Protein AF-A0A233SWI3-F1 (afdb_monomer)

Structure (mmCIF, N/CA/C/O backbone):
data_AF-A0A233SWI3-F1
#
_entry.id   AF-A0A233SWI3-F1
#
loop_
_atom_site.group_PDB
_atom_site.id
_atom_site.type_symbol
_atom_site.label_atom_id
_atom_site.label_alt_id
_atom_site.label_comp_id
_atom_site.label_asym_id
_atom_site.label_entity_id
_atom_site.label_seq_id
_atom_site.pdbx_PDB_ins_code
_atom_site.Cartn_x
_atom_site.Cartn_y
_atom_site.Cartn_z
_atom_site.occupancy
_atom_site.B_iso_or_equiv
_atom_site.auth_seq_id
_atom_site.auth_comp_id
_atom_site.auth_asym_id
_atom_site.auth_atom_id
_atom_site.pdbx_PDB_model_num
ATOM 1 N N . MET A 1 1 ? -0.583 -5.898 -2.890 1.00 93.31 1 MET A N 1
ATOM 2 C CA . MET A 1 1 ? 0.530 -5.384 -2.056 1.00 93.31 1 MET A CA 1
ATOM 3 C C . MET A 1 1 ? 0.790 -3.927 -2.396 1.00 93.31 1 MET A C 1
ATOM 5 O O . MET A 1 1 ? 0.533 -3.537 -3.528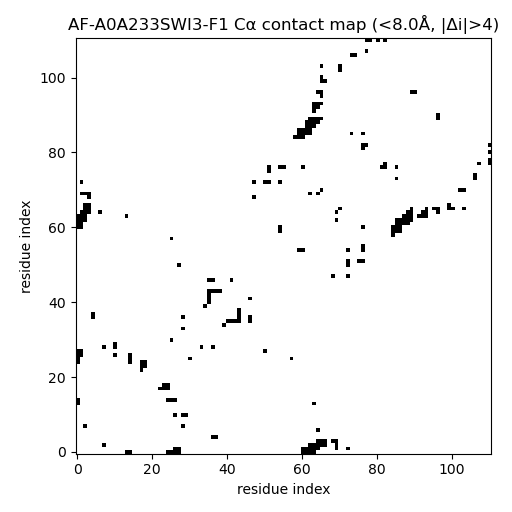 1.00 93.31 1 MET A O 1
ATOM 9 N N . ALA A 1 2 ? 1.292 -3.156 -1.438 1.00 95.06 2 ALA A N 1
ATOM 10 C CA . ALA A 1 2 ? 1.533 -1.724 -1.542 1.00 95.06 2 ALA A CA 1
ATOM 11 C C . ALA A 1 2 ? 2.926 -1.375 -1.000 1.00 95.06 2 ALA A C 1
ATOM 13 O O . ALA A 1 2 ? 3.291 -1.776 0.111 1.00 95.06 2 ALA A O 1
ATOM 14 N N . CYS A 1 3 ? 3.701 -0.622 -1.779 1.00 94.81 3 CYS A N 1
ATOM 15 C CA . CYS A 1 3 ? 4.960 -0.030 -1.341 1.00 94.81 3 CYS A CA 1
ATOM 16 C C . CYS A 1 3 ? 5.217 1.312 -2.058 1.00 94.81 3 CYS A C 1
ATOM 18 O O . CYS A 1 3 ? 4.712 1.529 -3.160 1.00 94.81 3 CYS A O 1
ATOM 20 N N . PRO A 1 4 ? 5.985 2.233 -1.451 1.00 93.25 4 PRO A N 1
ATOM 21 C CA . PRO A 1 4 ? 6.405 3.479 -2.091 1.00 93.25 4 PRO A CA 1
ATOM 22 C C . PRO A 1 4 ? 7.255 3.247 -3.351 1.00 93.25 4 PRO A C 1
ATOM 24 O O . PRO A 1 4 ? 8.014 2.281 -3.410 1.00 93.25 4 PRO A O 1
ATOM 27 N N . SER A 1 5 ? 7.245 4.194 -4.300 1.00 91.00 5 SER A N 1
ATOM 28 C CA . SER A 1 5 ? 8.095 4.145 -5.508 1.00 91.00 5 SER A CA 1
ATOM 29 C C . SER A 1 5 ? 9.586 3.970 -5.209 1.00 91.00 5 SER A C 1
ATOM 31 O O . SER A 1 5 ? 10.275 3.281 -5.958 1.00 91.00 5 SER A O 1
ATOM 33 N N . ARG A 1 6 ? 10.091 4.526 -4.094 1.00 92.31 6 ARG A N 1
ATOM 34 C CA . ARG A 1 6 ? 11.492 4.342 -3.663 1.00 92.31 6 ARG A CA 1
ATOM 35 C C . ARG A 1 6 ? 11.852 2.885 -3.339 1.00 92.31 6 ARG A C 1
ATOM 37 O O . ARG A 1 6 ? 13.025 2.542 -3.316 1.00 92.31 6 ARG A O 1
ATOM 44 N N . MET A 1 7 ? 10.851 2.031 -3.120 1.00 93.88 7 MET A N 1
ATOM 45 C CA . MET A 1 7 ? 11.000 0.597 -2.856 1.00 93.88 7 MET A CA 1
ATOM 46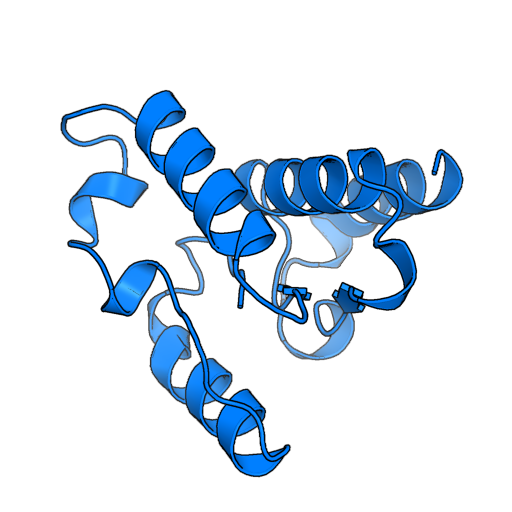 C C . MET A 1 7 ? 10.606 -0.261 -4.072 1.00 93.88 7 MET A C 1
ATOM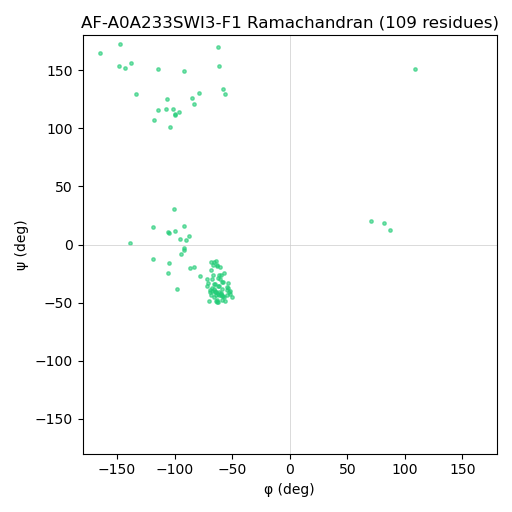 48 O O . MET A 1 7 ? 10.479 -1.479 -3.947 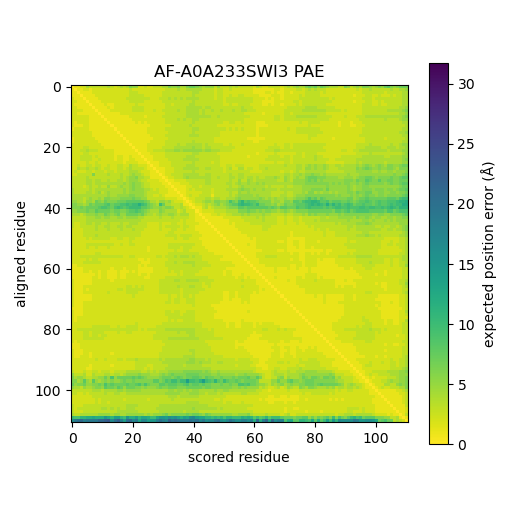1.00 93.88 7 MET A O 1
ATOM 52 N N . ALA A 1 8 ? 10.404 0.337 -5.255 1.00 91.62 8 ALA A N 1
ATOM 53 C CA . ALA A 1 8 ? 9.992 -0.394 -6.456 1.00 91.62 8 ALA A CA 1
ATOM 54 C C . ALA A 1 8 ? 11.027 -1.445 -6.900 1.00 91.62 8 ALA A C 1
ATOM 56 O O . ALA A 1 8 ? 10.657 -2.488 -7.434 1.00 91.62 8 ALA A O 1
ATOM 57 N N . ASN A 1 9 ? 12.315 -1.229 -6.616 1.00 93.31 9 ASN A N 1
ATOM 58 C CA . ASN A 1 9 ? 13.376 -2.212 -6.859 1.00 93.31 9 ASN A CA 1
ATOM 59 C C . ASN A 1 9 ? 13.263 -3.476 -5.979 1.00 93.31 9 ASN A C 1
ATOM 61 O O . ASN A 1 9 ? 13.855 -4.497 -6.313 1.00 93.31 9 ASN A O 1
ATOM 65 N N . GLN A 1 10 ? 12.495 -3.431 -4.886 1.00 94.56 10 GLN A N 1
ATOM 66 C CA . GLN A 1 10 ? 12.211 -4.574 -4.011 1.00 94.56 10 GLN A CA 1
ATOM 67 C C . GLN A 1 10 ? 10.885 -5.276 -4.355 1.00 94.56 10 GLN A C 1
ATOM 69 O O . GLN A 1 10 ? 10.482 -6.205 -3.655 1.00 94.56 10 GLN A O 1
ATOM 74 N N . ALA A 1 11 ? 10.204 -4.865 -5.432 1.00 92.56 11 ALA A N 1
ATOM 75 C CA . ALA A 1 11 ? 8.910 -5.407 -5.845 1.00 92.56 11 ALA A CA 1
ATOM 76 C C . ALA A 1 11 ? 8.883 -6.944 -5.905 1.00 92.56 11 ALA A C 1
ATOM 78 O O . ALA A 1 11 ? 7.952 -7.547 -5.373 1.00 92.56 11 ALA A O 1
ATOM 79 N N . ASP A 1 12 ? 9.907 -7.572 -6.491 1.00 94.12 12 ASP A N 1
ATOM 80 C CA . ASP A 1 12 ? 9.951 -9.033 -6.654 1.00 94.12 12 ASP A CA 1
ATOM 81 C C . ASP A 1 12 ? 10.121 -9.750 -5.315 1.00 94.12 12 ASP A C 1
ATOM 83 O O . ASP A 1 12 ? 9.442 -10.738 -5.046 1.00 94.12 12 ASP A O 1
ATOM 87 N N . LYS A 1 13 ? 10.968 -9.207 -4.430 1.00 95.69 13 LYS A N 1
ATOM 88 C CA . LYS A 1 13 ? 11.135 -9.712 -3.061 1.00 95.69 13 LYS A CA 1
ATOM 89 C C . LYS A 1 13 ? 9.792 -9.726 -2.332 1.00 95.69 13 LYS A C 1
ATOM 91 O O . LYS A 1 13 ? 9.423 -10.737 -1.748 1.00 95.69 13 LYS A O 1
ATOM 96 N N . PHE A 1 14 ? 9.044 -8.626 -2.387 1.00 96.25 14 PHE A N 1
ATOM 97 C CA . PHE A 1 14 ? 7.748 -8.530 -1.715 1.00 96.25 14 PHE A CA 1
ATOM 98 C C . PHE A 1 14 ? 6.686 -9.441 -2.333 1.00 96.25 14 PHE A C 1
ATOM 100 O O . PHE A 1 14 ? 5.901 -10.032 -1.597 1.00 96.25 14 PHE A O 1
ATOM 107 N N . GLN A 1 15 ? 6.670 -9.607 -3.659 1.00 95.62 15 GLN A N 1
ATOM 108 C CA . GLN A 1 15 ? 5.767 -10.565 -4.298 1.00 95.62 15 GLN A CA 1
ATOM 109 C C . GLN A 1 15 ? 6.077 -12.001 -3.885 1.00 95.62 15 GLN A C 1
ATOM 111 O O . GLN A 1 15 ? 5.149 -12.735 -3.555 1.00 95.62 15 GLN A O 1
ATOM 116 N N . ASN A 1 16 ? 7.354 -12.384 -3.846 1.00 96.19 16 ASN A N 1
ATOM 117 C CA . ASN A 1 16 ? 7.757 -13.720 -3.419 1.00 96.19 16 ASN A CA 1
ATOM 118 C C . ASN A 1 16 ? 7.337 -13.995 -1.973 1.00 96.19 16 ASN A C 1
ATOM 120 O O . ASN A 1 16 ? 6.789 -15.057 -1.713 1.00 96.19 16 ASN A O 1
ATOM 124 N N . LEU A 1 17 ? 7.464 -13.019 -1.067 1.00 96.62 17 LEU A N 1
ATOM 125 C CA . LEU A 1 17 ? 6.968 -13.158 0.308 1.00 96.62 17 LEU A CA 1
ATOM 126 C C . LEU A 1 17 ? 5.454 -13.410 0.361 1.00 96.62 17 LEU A C 1
ATOM 128 O O . LEU A 1 17 ? 4.996 -14.247 1.129 1.00 96.62 17 LEU A O 1
ATOM 132 N N . VAL A 1 18 ? 4.661 -12.718 -0.462 1.00 96.81 18 VAL A N 1
ATOM 133 C CA . VAL A 1 18 ? 3.207 -12.956 -0.541 1.00 96.81 18 VAL A CA 1
ATOM 134 C C . VAL A 1 18 ? 2.913 -14.373 -1.063 1.00 96.81 18 VAL A C 1
ATOM 136 O O . VAL A 1 18 ? 2.040 -15.052 -0.524 1.00 96.81 18 VAL A O 1
ATOM 139 N N . VAL A 1 19 ? 3.668 -14.842 -2.064 1.00 97.56 19 VAL A N 1
ATOM 140 C CA . VAL A 1 19 ? 3.544 -16.202 -2.627 1.00 97.56 19 VAL A CA 1
ATOM 141 C C . VAL A 1 19 ? 3.932 -17.276 -1.613 1.00 97.56 19 VAL A C 1
ATOM 143 O O . VAL A 1 19 ? 3.204 -18.252 -1.455 1.00 97.56 19 VAL A O 1
ATOM 146 N N . GLU A 1 20 ? 5.040 -17.095 -0.898 1.00 97.50 20 GLU A N 1
ATOM 147 C CA . GLU A 1 20 ? 5.518 -18.007 0.151 1.00 97.50 20 GLU A CA 1
ATOM 148 C C . GLU A 1 20 ? 4.505 -18.161 1.293 1.00 97.50 20 GLU A C 1
ATOM 150 O O . GLU A 1 20 ? 4.451 -19.200 1.946 1.00 97.50 20 GLU A O 1
ATOM 155 N N . GLN A 1 21 ? 3.658 -17.151 1.497 1.00 96.62 21 GLN A N 1
ATOM 156 C CA . GLN A 1 21 ? 2.565 -17.163 2.470 1.00 96.62 21 GLN A CA 1
ATOM 157 C C . GLN A 1 21 ? 1.262 -17.754 1.898 1.00 96.62 21 GLN A C 1
ATOM 159 O O . GLN A 1 21 ? 0.225 -17.719 2.554 1.00 96.62 21 GLN A O 1
ATOM 164 N N . GLY A 1 22 ? 1.299 -18.313 0.683 1.00 97.44 22 GLY A N 1
ATOM 165 C CA . GLY A 1 22 ? 0.169 -18.995 0.051 1.00 97.44 22 GLY A CA 1
ATOM 166 C C . GLY A 1 22 ? -0.837 -18.066 -0.632 1.00 97.44 22 GLY A C 1
ATOM 167 O O . GLY A 1 22 ? -1.968 -18.480 -0.884 1.00 97.44 22 GLY A O 1
ATOM 168 N N . HIS A 1 23 ? -0.455 -16.822 -0.938 1.00 97.56 23 HIS A N 1
ATOM 169 C CA . HIS A 1 23 ? -1.334 -15.827 -1.554 1.00 97.56 23 HIS A CA 1
ATOM 170 C C . HIS A 1 23 ? -0.876 -15.434 -2.966 1.00 97.56 23 HIS A C 1
ATOM 172 O O . HIS A 1 23 ? 0.312 -15.422 -3.281 1.00 97.56 23 HIS A O 1
ATOM 178 N N . ALA A 1 24 ? -1.822 -15.047 -3.826 1.00 96.06 24 ALA A N 1
ATOM 179 C CA . ALA A 1 24 ? -1.513 -14.489 -5.141 1.00 96.06 24 ALA A CA 1
ATOM 180 C C . ALA A 1 24 ? -1.210 -12.978 -5.029 1.00 96.06 24 ALA A C 1
ATOM 182 O O . ALA A 1 24 ? -2.072 -12.217 -4.577 1.00 96.06 24 ALA A O 1
ATOM 183 N N . PRO A 1 25 ? -0.019 -12.496 -5.433 1.00 95.44 25 PRO A N 1
ATOM 184 C CA . PRO A 1 25 ? 0.312 -11.085 -5.316 1.00 95.44 25 PRO A CA 1
ATOM 185 C C . PRO A 1 25 ? -0.202 -10.265 -6.499 1.00 95.44 25 PRO A C 1
ATOM 187 O O . PRO A 1 25 ? 0.194 -10.479 -7.643 1.00 95.44 25 PRO A O 1
ATOM 190 N N . LEU A 1 26 ? -0.952 -9.207 -6.201 1.00 94.75 26 LEU A N 1
ATOM 191 C CA . LEU A 1 26 ? -1.140 -8.088 -7.121 1.00 94.75 26 LEU A CA 1
ATOM 192 C C . LEU A 1 26 ? -0.209 -6.936 -6.722 1.00 94.75 26 LEU A C 1
ATOM 194 O O . LEU A 1 26 ? -0.375 -6.338 -5.653 1.00 94.75 26 LEU A O 1
ATOM 198 N N . ASN A 1 27 ? 0.785 -6.645 -7.564 1.00 90.81 27 ASN A N 1
ATOM 199 C CA . ASN A 1 27 ? 1.714 -5.528 -7.392 1.00 90.81 27 ASN A CA 1
ATOM 200 C C . ASN A 1 27 ? 1.510 -4.500 -8.520 1.00 90.81 27 ASN A C 1
ATOM 202 O O . ASN A 1 27 ? 1.798 -4.830 -9.675 1.00 90.81 27 ASN A O 1
ATOM 206 N N . PRO A 1 28 ? 1.073 -3.263 -8.218 1.00 86.75 28 PRO A N 1
ATOM 207 C CA . PRO A 1 28 ? 0.873 -2.230 -9.232 1.00 86.75 28 PRO A CA 1
ATOM 208 C C . PRO A 1 28 ? 2.105 -1.978 -10.118 1.00 86.75 28 PRO A C 1
ATOM 210 O O . PRO A 1 28 ? 1.952 -1.844 -11.330 1.00 86.75 28 PRO A O 1
ATOM 213 N N . PHE A 1 29 ? 3.326 -2.026 -9.567 1.00 87.06 29 PHE A N 1
ATOM 214 C CA . PHE A 1 29 ? 4.570 -1.811 -10.327 1.00 87.06 29 PHE A CA 1
ATOM 215 C C . PHE A 1 29 ? 4.896 -2.916 -11.341 1.00 87.06 29 PHE A C 1
ATOM 217 O O . PHE A 1 29 ? 5.755 -2.728 -12.202 1.00 87.06 29 PHE A O 1
ATOM 224 N N . ARG A 1 30 ? 4.243 -4.079 -11.235 1.00 88.00 30 ARG A N 1
ATOM 225 C CA . ARG A 1 30 ? 4.356 -5.178 -12.207 1.00 88.00 30 ARG A CA 1
ATOM 226 C C . ARG A 1 30 ? 3.123 -5.313 -13.091 1.00 88.00 30 ARG A C 1
ATOM 228 O O . ARG A 1 30 ? 3.232 -5.823 -14.199 1.00 88.00 30 ARG A O 1
ATOM 235 N N . ALA A 1 31 ? 1.970 -4.845 -12.621 1.00 85.44 31 ALA A N 1
ATOM 236 C CA . ALA A 1 31 ? 0.735 -4.843 -13.393 1.00 85.44 31 ALA A CA 1
ATOM 237 C C . ALA A 1 31 ? 0.687 -3.707 -14.428 1.00 85.44 31 ALA A C 1
ATOM 239 O O . ALA A 1 31 ? -0.002 -3.833 -15.438 1.00 85.44 31 ALA A O 1
ATOM 240 N N . LEU A 1 32 ? 1.390 -2.598 -14.177 1.00 84.38 32 LEU A N 1
ATOM 241 C CA . LEU A 1 32 ? 1.314 -1.376 -14.974 1.00 84.38 32 LEU A CA 1
ATOM 242 C C . LEU A 1 32 ? 2.705 -0.752 -15.212 1.00 84.38 32 LEU A C 1
ATOM 244 O O . LEU A 1 32 ? 3.615 -0.957 -14.406 1.00 84.38 32 LEU A O 1
ATOM 248 N N . PRO A 1 33 ? 2.890 0.047 -16.284 1.00 87.38 33 PRO A N 1
ATOM 249 C CA . PRO A 1 33 ? 4.148 0.748 -16.535 1.00 87.38 33 PRO A CA 1
ATOM 250 C C . PRO A 1 33 ? 4.546 1.681 -15.382 1.00 87.38 33 PRO A C 1
ATOM 252 O O . PRO A 1 33 ? 3.744 2.500 -14.935 1.00 87.38 33 PRO A O 1
ATOM 255 N N . TYR A 1 34 ? 5.814 1.625 -14.962 1.00 85.44 34 TYR A N 1
ATOM 256 C CA . TYR A 1 34 ? 6.337 2.421 -13.840 1.00 85.44 34 TYR A CA 1
ATOM 257 C C . TYR A 1 34 ? 6.091 3.935 -13.990 1.00 85.44 34 TYR A C 1
ATOM 259 O O . TYR A 1 34 ? 5.744 4.608 -13.024 1.00 85.44 34 TYR A O 1
ATOM 267 N N . ALA A 1 35 ? 6.173 4.460 -15.219 1.00 87.44 35 ALA A N 1
ATOM 268 C CA . ALA A 1 35 ? 5.948 5.877 -15.518 1.00 87.44 35 ALA A CA 1
ATOM 269 C C . ALA A 1 35 ? 4.565 6.400 -15.077 1.00 87.44 35 ALA A C 1
ATOM 271 O O . ALA A 1 35 ? 4.421 7.595 -14.820 1.00 87.44 35 ALA A O 1
ATOM 272 N N . LEU A 1 36 ? 3.558 5.527 -14.946 1.00 85.62 36 LEU A N 1
ATOM 273 C CA . LEU A 1 36 ? 2.235 5.914 -14.446 1.00 85.62 36 LEU A CA 1
ATOM 274 C C . LEU A 1 36 ? 2.267 6.312 -12.961 1.00 85.62 36 LEU A C 1
ATOM 276 O O . LEU A 1 36 ? 1.473 7.151 -12.532 1.00 85.62 36 LEU A O 1
ATOM 280 N N . PHE A 1 37 ? 3.184 5.741 -12.178 1.00 82.50 37 PHE A N 1
ATOM 281 C CA . PHE A 1 37 ? 3.318 5.988 -10.738 1.00 82.50 37 PHE A CA 1
ATOM 282 C C . PHE A 1 37 ? 4.194 7.208 -10.422 1.00 82.50 37 PHE A C 1
ATOM 284 O O . PHE A 1 37 ? 4.020 7.832 -9.378 1.00 82.50 37 PHE A O 1
ATOM 291 N N . GLU A 1 38 ? 5.036 7.619 -11.372 1.00 83.75 38 GLU A N 1
ATOM 292 C CA . GLU A 1 38 ? 5.917 8.792 -11.270 1.00 83.75 38 GLU A CA 1
ATOM 293 C C . GLU A 1 38 ? 5.282 10.084 -11.823 1.00 83.75 38 GLU A C 1
ATOM 295 O O . GLU A 1 38 ? 5.960 11.079 -12.066 1.00 83.75 38 GLU A O 1
ATOM 300 N N . GLY A 1 39 ? 3.959 10.097 -12.018 1.00 80.19 39 GLY A N 1
ATOM 301 C CA . GLY A 1 39 ? 3.223 11.286 -12.459 1.00 80.19 39 GLY A CA 1
ATOM 302 C C . GLY A 1 39 ? 3.150 11.484 -13.975 1.00 80.19 39 GLY A C 1
ATOM 303 O O . GLY A 1 39 ? 2.707 12.545 -14.414 1.00 80.19 39 GLY A O 1
ATOM 304 N N . GLY A 1 40 ? 3.520 10.475 -14.772 1.00 85.06 40 GLY A N 1
ATOM 305 C CA . GLY A 1 40 ? 3.224 10.441 -16.206 1.00 85.06 40 GLY A CA 1
ATOM 306 C C . GLY A 1 40 ? 1.718 10.426 -16.496 1.00 85.06 40 GLY A C 1
ATOM 307 O O . GLY A 1 40 ? 0.899 10.262 -15.589 1.00 85.06 40 GLY A O 1
ATOM 308 N N . LEU A 1 41 ? 1.332 10.595 -17.768 1.00 88.00 41 LEU A N 1
ATOM 309 C CA . LEU A 1 41 ? -0.073 10.489 -18.187 1.00 88.00 41 LEU A CA 1
ATOM 310 C C . LEU A 1 41 ? -0.634 9.116 -17.771 1.00 88.00 41 LEU A C 1
ATOM 312 O O . LEU A 1 41 ? 0.006 8.116 -18.076 1.00 88.00 41 LEU A O 1
ATOM 316 N N . PRO A 1 42 ? -1.795 9.043 -17.096 1.00 88.19 42 PRO A N 1
ATOM 317 C CA . PRO A 1 42 ? -2.836 10.068 -17.061 1.00 88.19 42 PRO A CA 1
ATOM 318 C C . PRO A 1 42 ? -2.819 10.954 -15.791 1.00 88.19 42 PRO A C 1
ATOM 320 O O . PRO A 1 42 ? -3.729 11.744 -15.548 1.00 88.19 42 PRO A O 1
ATOM 323 N N . GLY A 1 43 ? -1.751 10.867 -14.999 1.00 88.50 43 GLY A N 1
ATOM 324 C CA . GLY A 1 43 ? -1.488 11.692 -13.828 1.00 88.50 43 GLY A CA 1
ATOM 325 C C . GLY A 1 43 ? -1.635 10.925 -12.516 1.00 88.50 43 GLY A C 1
ATOM 326 O O . GLY A 1 43 ? -2.451 10.014 -12.377 1.00 88.50 43 GLY A O 1
ATOM 327 N N . ARG A 1 44 ? -0.871 11.354 -11.506 1.00 86.56 44 ARG A N 1
ATOM 328 C CA . ARG A 1 44 ? -0.763 10.680 -10.200 1.00 86.56 44 ARG A CA 1
ATOM 329 C C . ARG A 1 44 ? -2.111 10.405 -9.530 1.00 86.56 44 ARG A C 1
ATOM 331 O O . ARG A 1 44 ? -2.290 9.339 -8.954 1.00 86.56 44 ARG A O 1
ATOM 338 N N . LYS A 1 45 ? -3.056 11.350 -9.596 1.00 89.12 45 LYS A N 1
ATOM 339 C CA . LYS A 1 45 ? -4.389 11.193 -8.990 1.00 89.12 45 LYS A CA 1
ATOM 340 C C . LYS A 1 45 ? -5.123 9.979 -9.564 1.00 89.12 45 LYS A C 1
ATOM 342 O O . LYS A 1 45 ? -5.633 9.166 -8.806 1.00 89.12 45 LYS A O 1
ATOM 347 N N . GLN A 1 46 ? -5.135 9.846 -10.886 1.00 91.31 46 GLN A N 1
ATOM 348 C CA . GLN A 1 46 ? -5.849 8.765 -11.565 1.00 91.31 46 GLN A CA 1
ATOM 349 C C . GLN A 1 46 ? -5.150 7.418 -11.357 1.00 91.31 46 GLN A C 1
ATOM 351 O O . GLN A 1 46 ? -5.825 6.412 -11.151 1.00 91.31 46 GLN A O 1
ATOM 356 N N . THR A 1 47 ? -3.814 7.403 -11.310 1.00 91.06 47 THR A N 1
ATOM 357 C CA . THR A 1 47 ? -3.051 6.204 -10.932 1.00 91.06 47 THR A CA 1
ATOM 358 C C . THR A 1 47 ? -3.379 5.748 -9.505 1.00 91.06 47 THR A C 1
ATOM 360 O O . THR A 1 47 ? -3.607 4.563 -9.282 1.00 91.06 47 THR A O 1
ATOM 363 N N . LEU A 1 48 ? -3.470 6.673 -8.541 1.00 91.31 48 LEU A N 1
ATOM 364 C CA . LEU A 1 48 ? -3.839 6.343 -7.158 1.00 91.31 48 LEU A CA 1
ATOM 365 C C . LEU A 1 48 ? -5.295 5.868 -7.033 1.00 91.31 48 LEU A C 1
ATOM 367 O O . LEU A 1 48 ? -5.558 4.906 -6.319 1.00 91.31 48 LEU A O 1
ATOM 371 N N . GLU A 1 49 ? -6.235 6.478 -7.760 1.00 93.06 49 GLU A N 1
ATOM 372 C CA . GLU A 1 49 ? -7.622 5.990 -7.829 1.00 93.06 49 GLU A CA 1
ATOM 373 C C . GLU A 1 49 ? -7.690 4.551 -8.360 1.00 93.06 49 GLU A C 1
ATOM 375 O O . GLU A 1 49 ? -8.483 3.742 -7.875 1.00 93.06 49 GLU A O 1
ATOM 380 N N . TRP A 1 50 ? -6.841 4.212 -9.334 1.00 92.19 50 TRP A N 1
ATOM 381 C CA . TRP A 1 50 ? -6.692 2.841 -9.810 1.00 92.19 50 TRP A CA 1
ATOM 382 C C . TRP A 1 50 ? -6.163 1.911 -8.721 1.00 92.19 50 TRP A C 1
ATOM 384 O O . TRP A 1 50 ? -6.770 0.865 -8.505 1.00 92.19 50 TRP A O 1
ATOM 394 N N . CYS A 1 51 ? -5.106 2.286 -7.994 1.00 93.81 51 CYS A N 1
ATOM 395 C CA . CYS A 1 51 ? -4.609 1.487 -6.869 1.00 93.81 51 CYS A CA 1
ATOM 396 C C . CYS A 1 51 ? -5.703 1.193 -5.832 1.00 93.81 51 CYS A C 1
ATOM 398 O O . CYS A 1 51 ? -5.854 0.046 -5.414 1.00 93.81 51 CYS A O 1
ATOM 400 N N . CYS A 1 52 ? -6.524 2.185 -5.477 1.00 95.94 52 CYS A N 1
ATOM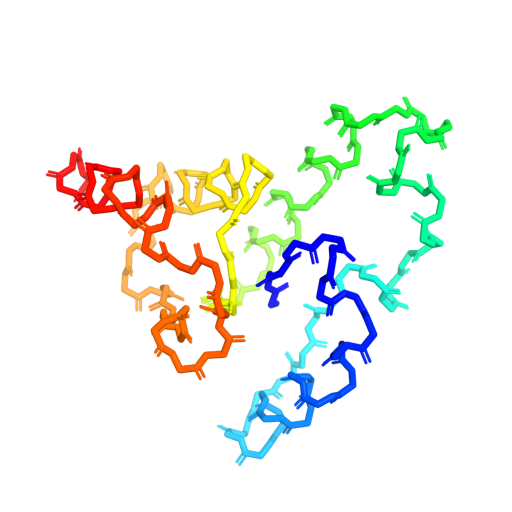 401 C CA . CYS A 1 52 ? -7.659 1.985 -4.575 1.00 95.94 52 CYS A CA 1
ATOM 402 C C . CYS A 1 52 ? -8.677 0.968 -5.116 1.00 95.94 52 CYS A C 1
ATOM 404 O O . CYS A 1 52 ? -9.127 0.088 -4.386 1.00 95.94 52 CYS A O 1
ATOM 406 N N . ARG A 1 53 ? -9.002 1.020 -6.413 1.00 94.94 53 ARG A N 1
ATOM 407 C CA . ARG A 1 53 ? -9.886 0.021 -7.044 1.00 94.94 53 ARG A CA 1
ATOM 408 C C . ARG A 1 53 ? -9.266 -1.375 -7.064 1.00 94.94 53 ARG A C 1
ATOM 410 O O . ARG A 1 53 ? -9.985 -2.359 -6.931 1.00 94.94 53 ARG A O 1
ATOM 417 N N . LEU A 1 54 ? -7.943 -1.476 -7.211 1.00 94.50 54 LEU A N 1
ATOM 418 C CA . LEU A 1 54 ? -7.243 -2.758 -7.104 1.00 94.50 54 LEU A CA 1
ATOM 419 C C . LEU A 1 54 ? -7.349 -3.339 -5.685 1.00 94.50 54 LEU A C 1
ATOM 421 O O . LEU A 1 54 ? -7.471 -4.552 -5.536 1.00 94.50 54 LEU A O 1
ATOM 425 N N . ILE A 1 55 ? -7.361 -2.498 -4.648 1.00 96.69 55 ILE A N 1
ATOM 426 C CA . ILE A 1 55 ? -7.586 -2.933 -3.259 1.00 96.69 55 ILE A CA 1
ATOM 427 C C . ILE A 1 55 ? -9.002 -3.490 -3.078 1.00 96.69 55 ILE A C 1
ATOM 429 O O . ILE A 1 55 ? -9.169 -4.514 -2.415 1.00 96.69 55 ILE A O 1
ATOM 433 N N . ASP A 1 56 ? -10.007 -2.871 -3.703 1.00 96.56 56 ASP A N 1
ATOM 434 C CA . ASP A 1 56 ? -11.404 -3.320 -3.612 1.00 96.56 56 ASP A CA 1
ATOM 435 C C . ASP A 1 56 ? -11.603 -4.753 -4.141 1.00 96.56 56 ASP A C 1
ATOM 437 O O . ASP A 1 56 ? -12.464 -5.469 -3.635 1.00 96.56 56 ASP A O 1
ATOM 441 N N . VAL A 1 57 ? -10.794 -5.192 -5.115 1.00 95.50 57 VAL A N 1
ATOM 442 C CA . VAL A 1 57 ? -10.864 -6.550 -5.694 1.00 95.50 57 VAL A CA 1
ATOM 443 C C . VAL A 1 57 ? -9.904 -7.560 -5.055 1.00 95.50 57 VAL A C 1
ATOM 445 O O . VAL A 1 57 ? -9.981 -8.744 -5.367 1.00 95.50 57 VAL A O 1
ATOM 448 N N . CYS A 1 58 ? -8.992 -7.123 -4.184 1.00 97.00 58 CYS A N 1
ATOM 449 C CA . CYS A 1 58 ? -8.075 -8.009 -3.462 1.00 97.00 58 CYS A CA 1
ATOM 450 C C . CYS A 1 58 ? -8.665 -8.434 -2.114 1.00 97.00 58 CYS A C 1
ATOM 452 O O . CYS A 1 58 ? -9.323 -7.633 -1.453 1.00 97.00 58 CYS A O 1
ATOM 454 N N . ASP A 1 59 ? -8.337 -9.638 -1.636 1.00 97.69 59 ASP A N 1
ATOM 455 C CA . ASP A 1 59 ? -8.753 -10.120 -0.306 1.00 97.69 59 ASP A CA 1
ATOM 456 C C . ASP A 1 59 ? -8.033 -9.404 0.843 1.00 97.69 59 ASP A C 1
ATOM 458 O O . ASP A 1 59 ? -8.600 -9.214 1.918 1.00 97.69 59 ASP A O 1
ATOM 462 N N . GLN A 1 60 ? -6.776 -9.009 0.627 1.00 97.69 60 GLN A N 1
ATOM 463 C CA . GLN A 1 60 ? -5.913 -8.404 1.639 1.00 97.69 60 GLN A CA 1
ATOM 464 C C . GLN A 1 60 ? -5.017 -7.316 1.052 1.00 97.69 60 GLN A C 1
ATOM 466 O O . GLN A 1 60 ? -4.583 -7.386 -0.102 1.00 97.69 60 GLN A O 1
ATOM 471 N N . MET A 1 61 ? -4.657 -6.348 1.893 1.00 97.81 61 MET A N 1
ATOM 472 C CA . MET A 1 61 ? -3.645 -5.343 1.589 1.00 97.81 61 MET A CA 1
ATOM 473 C C . MET A 1 61 ? -2.383 -5.624 2.402 1.00 97.81 61 MET A C 1
ATOM 475 O O . MET A 1 61 ? -2.389 -5.548 3.624 1.00 97.81 61 ME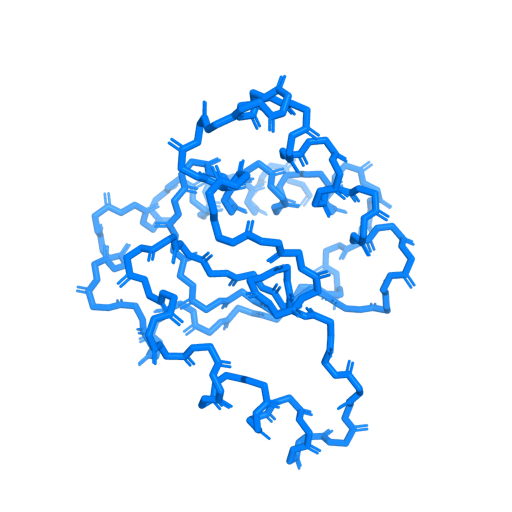T A O 1
ATOM 479 N N . TRP A 1 62 ? -1.287 -5.915 1.707 1.00 98.12 62 TRP A N 1
ATOM 480 C CA . TRP A 1 62 ? 0.033 -6.110 2.307 1.00 98.12 62 TRP A CA 1
ATOM 481 C C . TRP A 1 62 ? 0.846 -4.831 2.137 1.00 98.12 62 TRP A C 1
ATOM 483 O O . TRP A 1 62 ? 1.164 -4.471 1.001 1.00 98.12 62 TRP A O 1
ATOM 493 N N . LEU A 1 63 ? 1.126 -4.140 3.239 1.00 97.94 63 LEU A N 1
ATOM 494 C CA . LEU A 1 63 ? 1.797 -2.846 3.283 1.00 97.94 63 LEU A CA 1
ATOM 495 C C . LEU A 1 63 ? 3.265 -3.032 3.680 1.00 97.94 63 LEU A C 1
ATOM 497 O O . LEU A 1 63 ? 3.558 -3.452 4.796 1.00 97.94 63 LEU A O 1
ATOM 501 N N . PHE A 1 64 ? 4.179 -2.686 2.775 1.00 97.56 64 PHE A N 1
ATOM 502 C CA . PHE A 1 64 ? 5.622 -2.848 2.990 1.00 97.56 64 PHE A CA 1
ATOM 503 C C . PHE A 1 64 ? 6.355 -1.538 3.283 1.00 97.56 64 PHE A C 1
ATOM 505 O O . PHE A 1 64 ? 7.471 -1.590 3.780 1.00 97.56 64 PHE A O 1
ATOM 512 N N . GLY A 1 65 ? 5.750 -0.380 3.004 1.00 96.88 65 GLY A N 1
ATOM 513 C CA . GLY A 1 65 ? 6.341 0.919 3.328 1.00 96.88 65 GLY A CA 1
ATOM 514 C C . GLY A 1 65 ? 5.358 2.083 3.272 1.00 96.88 65 GLY A C 1
ATOM 515 O O . GLY A 1 65 ? 4.258 1.975 2.716 1.00 96.88 65 GLY A O 1
ATOM 516 N N . ILE A 1 66 ? 5.762 3.213 3.847 1.00 96.88 66 ILE A N 1
ATOM 517 C CA . ILE A 1 66 ? 4.907 4.376 4.081 1.00 96.88 66 ILE A CA 1
ATOM 518 C C . ILE A 1 66 ? 5.246 5.504 3.104 1.00 96.88 66 ILE A C 1
ATOM 520 O O . ILE A 1 66 ? 6.371 5.991 3.004 1.00 96.88 66 ILE A O 1
ATOM 524 N N . SER A 1 67 ? 4.228 5.961 2.384 1.00 94.50 67 SER A N 1
ATOM 525 C CA . SER A 1 67 ? 4.240 7.183 1.590 1.00 94.50 67 SER A CA 1
ATOM 526 C C . SER A 1 67 ? 2.849 7.808 1.586 1.00 94.50 67 SER A C 1
ATOM 528 O O . SER A 1 67 ? 1.877 7.184 1.997 1.00 94.50 67 SER A O 1
ATOM 530 N N . ALA A 1 68 ? 2.716 9.014 1.036 1.00 93.56 68 ALA A N 1
ATOM 531 C CA . ALA A 1 68 ? 1.403 9.639 0.882 1.00 93.56 68 ALA A CA 1
ATOM 532 C C . ALA A 1 68 ? 0.445 8.783 0.027 1.00 93.56 68 ALA A C 1
ATOM 534 O O . ALA A 1 68 ? -0.754 8.792 0.270 1.00 93.56 68 ALA A O 1
ATOM 535 N N . GLY A 1 69 ? 0.973 8.035 -0.954 1.00 94.25 69 GLY A N 1
ATOM 536 C CA . GLY A 1 69 ? 0.171 7.124 -1.776 1.00 94.25 69 GLY A CA 1
ATOM 537 C C . GLY A 1 69 ? -0.315 5.915 -0.981 1.00 94.25 69 GLY A C 1
ATOM 538 O O . GLY A 1 69 ? -1.507 5.637 -0.964 1.00 94.25 69 GLY A O 1
ATOM 539 N N . THR A 1 70 ? 0.588 5.255 -0.252 1.00 95.75 70 THR A N 1
ATOM 540 C CA . THR A 1 70 ? 0.234 4.055 0.519 1.00 95.75 70 THR A CA 1
ATOM 541 C C . THR A 1 70 ? -0.623 4.372 1.747 1.00 95.75 70 THR A C 1
ATOM 543 O O . THR A 1 70 ? -1.478 3.575 2.110 1.00 95.75 70 THR A O 1
ATOM 546 N N . LEU A 1 71 ? -0.485 5.555 2.356 1.00 96.75 71 LEU A N 1
ATOM 547 C CA . LEU A 1 71 ? -1.399 6.024 3.408 1.00 96.75 71 LEU A CA 1
ATOM 548 C C . LEU A 1 71 ? -2.814 6.270 2.873 1.00 96.75 71 LEU A C 1
ATOM 550 O O . LEU A 1 71 ? -3.783 5.941 3.550 1.00 96.75 71 LEU A O 1
ATOM 554 N N . LEU A 1 72 ? -2.937 6.807 1.655 1.00 96.38 72 LEU A N 1
ATOM 555 C CA . LEU A 1 72 ? -4.229 6.963 0.984 1.00 96.38 72 LEU A CA 1
ATOM 556 C C . LEU A 1 72 ? -4.863 5.599 0.673 1.00 96.38 72 LEU A C 1
ATOM 558 O O . LEU A 1 72 ? -6.056 5.417 0.889 1.00 96.38 72 LEU A O 1
ATOM 562 N N . GLU A 1 73 ? -4.065 4.630 0.229 1.00 97.31 73 GLU A N 1
ATOM 563 C CA . GLU A 1 73 ? -4.498 3.244 0.023 1.00 97.31 73 GLU A CA 1
ATOM 564 C C . GLU A 1 73 ? -4.964 2.578 1.332 1.00 97.31 73 GLU A C 1
ATOM 566 O O . GLU A 1 73 ? -6.004 1.917 1.349 1.00 97.31 73 GLU A O 1
ATOM 571 N N . VAL A 1 74 ? -4.243 2.789 2.444 1.00 97.88 74 VAL A N 1
ATOM 572 C CA . VAL A 1 74 ? -4.650 2.305 3.774 1.00 97.88 74 VAL A CA 1
ATOM 573 C C . VAL A 1 74 ? -5.957 2.962 4.207 1.00 97.88 74 VAL A C 1
ATOM 575 O O . VAL A 1 74 ? -6.876 2.251 4.600 1.00 97.88 74 VAL A O 1
ATOM 578 N N . GLN A 1 75 ? -6.073 4.290 4.109 1.00 98.00 75 GLN A N 1
ATOM 579 C CA . GLN A 1 75 ? -7.310 4.995 4.453 1.00 98.00 75 GLN A CA 1
ATOM 580 C C . GLN A 1 75 ? -8.490 4.457 3.637 1.00 98.00 75 GLN A C 1
ATOM 582 O O . GLN A 1 75 ? -9.527 4.139 4.208 1.00 98.00 75 GLN A O 1
ATOM 587 N N . HIS A 1 76 ? -8.306 4.256 2.328 1.00 98.00 76 HIS A N 1
ATOM 588 C CA . HIS A 1 76 ? -9.334 3.685 1.457 1.00 98.00 76 HIS A CA 1
ATOM 589 C C . HIS A 1 76 ? -9.784 2.295 1.924 1.00 98.00 76 HIS A C 1
ATOM 591 O O . HIS A 1 76 ? -10.982 2.033 1.981 1.00 98.00 76 HIS A O 1
ATOM 597 N N . LEU A 1 77 ? -8.857 1.406 2.301 1.00 98.31 77 LEU A N 1
ATOM 598 C CA . LEU A 1 77 ? -9.203 0.092 2.861 1.00 98.31 77 LEU A CA 1
ATOM 599 C C . LEU A 1 77 ? -10.031 0.221 4.154 1.00 98.31 77 LEU A C 1
ATOM 601 O O . LEU A 1 77 ? -11.003 -0.513 4.355 1.00 98.31 77 LEU A O 1
ATOM 605 N N . LEU A 1 78 ? -9.644 1.142 5.037 1.00 97.88 78 LEU A N 1
ATOM 606 C CA . LEU A 1 78 ? -10.312 1.357 6.321 1.00 97.88 78 LEU A CA 1
ATOM 607 C C . LEU A 1 78 ? -11.712 1.950 6.158 1.00 97.88 78 LEU A C 1
ATOM 609 O O . LEU A 1 78 ? -12.637 1.469 6.810 1.00 97.88 78 LEU A O 1
ATOM 613 N N . ASP A 1 79 ? -11.901 2.875 5.218 1.00 97.56 79 ASP A N 1
ATOM 614 C CA . ASP A 1 79 ? -13.209 3.450 4.875 1.00 97.56 79 ASP A CA 1
ATOM 615 C C . ASP A 1 79 ? -14.208 2.381 4.382 1.00 97.56 79 ASP A C 1
ATOM 617 O O . ASP A 1 79 ? -15.424 2.581 4.412 1.00 97.56 79 ASP A O 1
ATOM 621 N N . ARG A 1 80 ? -13.717 1.209 3.950 1.00 97.06 80 ARG A N 1
ATOM 622 C CA . ARG A 1 80 ? -14.534 0.036 3.588 1.00 97.06 80 ARG A CA 1
ATOM 623 C C . ARG A 1 80 ? -14.799 -0.923 4.751 1.00 97.06 80 ARG A C 1
ATOM 625 O O . ARG A 1 80 ? -15.380 -1.984 4.534 1.00 97.06 80 ARG A O 1
ATOM 632 N N . GLY A 1 81 ? -14.365 -0.598 5.969 1.00 97.12 81 GLY A N 1
ATOM 633 C CA . GLY A 1 81 ? -14.494 -1.464 7.145 1.00 97.12 81 GLY A CA 1
ATOM 634 C C . GLY A 1 81 ? -13.577 -2.693 7.105 1.00 97.12 81 GLY A C 1
ATOM 635 O O . GLY A 1 81 ? -13.826 -3.683 7.795 1.00 97.12 81 GLY A O 1
ATOM 636 N N . ARG A 1 82 ? -12.513 -2.662 6.292 1.00 97.62 82 ARG A N 1
ATOM 637 C CA . ARG A 1 82 ? -11.649 -3.821 6.008 1.00 97.62 82 ARG A CA 1
ATOM 638 C C . ARG A 1 82 ? -10.339 -3.820 6.795 1.00 97.62 82 ARG A C 1
ATOM 640 O O . ARG A 1 82 ? -9.337 -4.380 6.362 1.00 97.62 82 ARG A O 1
ATOM 647 N N . ARG A 1 83 ? -10.337 -3.246 8.002 1.00 97.00 83 ARG A N 1
ATOM 648 C CA . ARG A 1 83 ? -9.146 -3.171 8.872 1.00 97.00 83 ARG A CA 1
ATOM 649 C C . ARG A 1 83 ? -8.463 -4.523 9.101 1.00 97.00 83 ARG A C 1
ATOM 651 O O . ARG A 1 83 ? -7.240 -4.602 9.084 1.00 97.00 83 ARG A O 1
ATOM 658 N N . LYS A 1 84 ? -9.243 -5.592 9.286 1.00 97.19 84 LYS A N 1
ATOM 659 C CA . LYS A 1 84 ? -8.736 -6.963 9.501 1.00 97.19 84 LYS A CA 1
ATOM 660 C C . LYS A 1 84 ? -7.942 -7.532 8.310 1.00 97.19 84 LYS A C 1
ATOM 662 O O . LYS A 1 84 ? -7.187 -8.493 8.491 1.00 97.19 84 LYS A O 1
ATOM 667 N N . ASP A 1 85 ? -8.111 -6.940 7.127 1.00 98.06 85 ASP A N 1
ATOM 668 C CA . ASP A 1 85 ? -7.491 -7.360 5.869 1.00 98.06 85 ASP A CA 1
ATOM 669 C C . ASP A 1 85 ? -6.150 -6.643 5.616 1.00 98.06 85 ASP A C 1
ATOM 671 O O . ASP A 1 85 ? -5.449 -6.961 4.652 1.00 98.06 85 ASP A O 1
ATOM 675 N N . LEU A 1 86 ? -5.767 -5.694 6.481 1.00 98.25 86 LEU A N 1
ATOM 676 C CA . LEU A 1 86 ? -4.458 -5.050 6.448 1.00 98.25 86 LEU A CA 1
ATOM 677 C C . LEU A 1 86 ? -3.391 -5.962 7.072 1.00 98.25 86 LEU A C 1
ATOM 679 O O . LEU A 1 86 ? -3.542 -6.474 8.186 1.00 98.25 86 LEU A O 1
ATOM 683 N N . ARG A 1 87 ? -2.282 -6.136 6.356 1.00 97.94 87 ARG A N 1
ATOM 684 C CA . ARG A 1 87 ? -1.055 -6.785 6.825 1.00 97.94 87 ARG A CA 1
ATOM 685 C C . ARG A 1 87 ? 0.077 -5.767 6.777 1.00 97.94 87 ARG A C 1
ATOM 687 O O . ARG A 1 87 ? 0.525 -5.385 5.700 1.00 97.94 87 ARG A O 1
ATOM 694 N N . ASP A 1 88 ? 0.483 -5.300 7.949 1.00 97.31 88 ASP A N 1
ATOM 695 C CA . ASP A 1 88 ? 1.487 -4.253 8.117 1.00 97.31 88 ASP A CA 1
ATOM 696 C C . ASP A 1 88 ? 2.873 -4.862 8.363 1.00 97.31 88 ASP A C 1
ATOM 698 O O . ASP A 1 88 ? 3.122 -5.476 9.401 1.00 97.31 88 ASP A O 1
ATOM 702 N N . PHE A 1 89 ? 3.775 -4.660 7.405 1.00 97.19 89 PHE A N 1
ATOM 703 C CA . PHE A 1 89 ? 5.174 -5.071 7.478 1.00 97.19 89 PHE A CA 1
ATOM 704 C C . PHE A 1 89 ? 6.138 -3.881 7.395 1.00 97.19 89 PHE A C 1
ATOM 706 O O . PHE A 1 89 ? 7.332 -4.077 7.159 1.00 97.19 89 PHE A O 1
ATOM 713 N N . THR A 1 90 ? 5.660 -2.643 7.575 1.00 96.69 90 THR A N 1
ATOM 714 C CA . THR A 1 90 ? 6.504 -1.454 7.365 1.00 96.69 90 THR A CA 1
ATOM 715 C C . THR A 1 90 ? 7.692 -1.434 8.322 1.00 96.69 90 THR A C 1
ATOM 717 O O . THR A 1 90 ? 8.787 -1.066 7.933 1.00 96.69 90 THR A O 1
ATOM 720 N N . HIS A 1 91 ? 7.504 -1.901 9.557 1.00 94.62 91 HIS A N 1
ATOM 721 C CA . HIS A 1 91 ? 8.557 -1.985 10.573 1.00 94.62 91 HIS A CA 1
ATOM 722 C C . HIS A 1 91 ? 9.679 -2.987 10.242 1.00 94.62 91 HIS A C 1
ATOM 724 O O . HIS A 1 91 ? 10.722 -2.959 10.884 1.00 94.62 91 HIS A O 1
ATOM 730 N N . ILE A 1 92 ? 9.463 -3.887 9.277 1.00 95.88 92 ILE A N 1
ATOM 731 C CA . ILE A 1 92 ? 10.448 -4.899 8.873 1.00 95.88 92 ILE A CA 1
ATOM 732 C C . ILE A 1 92 ? 11.217 -4.452 7.630 1.00 95.88 92 ILE A C 1
ATOM 734 O O . ILE A 1 92 ? 12.404 -4.743 7.505 1.00 95.88 92 ILE A O 1
ATOM 738 N N . TYR A 1 93 ? 10.534 -3.804 6.684 1.00 95.94 93 TYR A N 1
ATOM 739 C CA . TYR A 1 93 ? 11.069 -3.600 5.334 1.00 95.94 93 TYR A CA 1
ATOM 740 C C . TYR A 1 93 ? 11.253 -2.142 4.928 1.00 95.94 93 TYR A C 1
ATOM 742 O O . TYR A 1 93 ? 11.874 -1.897 3.893 1.00 95.94 93 TYR A O 1
ATOM 750 N N . ASP A 1 94 ? 10.704 -1.193 5.681 1.00 95.94 94 ASP A N 1
ATOM 751 C CA . ASP A 1 94 ? 10.816 0.221 5.363 1.00 95.94 94 ASP A CA 1
ATOM 752 C C . ASP A 1 94 ? 11.827 0.919 6.275 1.00 95.94 94 ASP A C 1
ATOM 754 O O . ASP A 1 94 ? 11.511 1.305 7.397 1.00 95.94 94 ASP A O 1
ATOM 758 N N . ASP A 1 95 ? 13.032 1.142 5.750 1.00 92.69 95 ASP A N 1
ATOM 759 C CA . ASP A 1 95 ? 14.120 1.823 6.463 1.00 92.69 95 ASP A CA 1
ATOM 760 C C . ASP A 1 95 ? 13.801 3.294 6.806 1.00 92.69 95 ASP A C 1
ATOM 762 O O . ASP A 1 95 ? 14.483 3.909 7.621 1.00 92.69 95 ASP A O 1
ATOM 766 N N . GLU A 1 96 ? 12.759 3.876 6.202 1.00 92.69 96 GLU A N 1
ATOM 767 C CA . GLU A 1 96 ? 12.292 5.236 6.493 1.00 92.69 96 GLU A CA 1
ATOM 768 C C . GLU A 1 96 ? 10.998 5.248 7.325 1.00 92.69 96 GLU A C 1
ATOM 770 O O . GLU A 1 96 ? 10.386 6.307 7.486 1.00 92.69 96 GLU A O 1
ATOM 775 N N . VAL A 1 97 ? 10.555 4.101 7.860 1.00 91.44 97 VAL A N 1
ATOM 776 C CA . VAL A 1 97 ? 9.260 3.961 8.552 1.00 91.44 97 VAL A CA 1
ATOM 777 C C . VAL A 1 97 ? 9.060 5.002 9.654 1.00 91.44 97 VAL A C 1
ATOM 779 O O . VAL A 1 97 ? 7.994 5.618 9.728 1.00 91.44 97 VAL A O 1
ATOM 782 N N . ASP A 1 98 ? 10.093 5.271 10.453 1.00 88.94 98 ASP A N 1
ATOM 783 C CA . ASP A 1 98 ? 10.026 6.182 11.601 1.00 88.94 98 ASP A CA 1
ATOM 784 C C . ASP A 1 98 ? 9.669 7.615 11.199 1.00 88.94 98 ASP A C 1
ATOM 786 O O . ASP A 1 98 ? 9.043 8.348 11.965 1.00 88.94 98 ASP A O 1
ATOM 790 N N . THR A 1 99 ? 9.985 8.012 9.964 1.00 88.44 99 THR A N 1
ATOM 791 C CA . THR A 1 99 ? 9.700 9.365 9.471 1.00 88.44 99 THR A CA 1
ATOM 792 C C . THR A 1 99 ? 8.208 9.634 9.295 1.00 88.44 99 THR A C 1
ATOM 794 O O . THR A 1 99 ? 7.797 10.793 9.277 1.00 88.44 99 THR A O 1
ATOM 797 N N . ARG A 1 100 ? 7.388 8.583 9.153 1.00 91.19 100 ARG A N 1
ATOM 798 C CA . ARG A 1 100 ? 5.958 8.696 8.815 1.00 91.19 100 ARG A CA 1
ATOM 799 C C . ARG A 1 100 ? 5.050 7.747 9.588 1.00 91.19 100 ARG A C 1
ATOM 801 O O . ARG A 1 100 ? 3.837 7.767 9.377 1.00 91.19 100 ARG A O 1
ATOM 808 N N . ARG A 1 101 ? 5.594 6.933 10.497 1.00 94.06 101 ARG A N 1
ATOM 809 C CA . ARG A 1 101 ? 4.828 5.940 11.265 1.00 94.06 101 ARG A CA 1
ATOM 810 C C . ARG A 1 101 ? 3.649 6.559 12.012 1.00 94.06 101 ARG A C 1
ATOM 812 O O . ARG A 1 101 ? 2.552 6.009 11.986 1.00 94.06 101 ARG A O 1
ATOM 819 N N . PHE A 1 102 ? 3.851 7.749 12.574 1.00 95.31 102 PHE A N 1
ATOM 820 C CA . PHE A 1 102 ? 2.807 8.496 13.273 1.00 95.31 102 PHE A CA 1
ATOM 821 C C . PHE A 1 102 ? 1.573 8.788 12.394 1.00 95.31 102 PHE A C 1
ATOM 823 O O . PHE A 1 102 ? 0.455 8.836 12.906 1.00 95.31 102 PHE A O 1
ATOM 830 N N . GLU A 1 103 ? 1.740 8.976 11.076 1.00 96.00 103 GLU A N 1
ATOM 831 C CA . GLU A 1 103 ? 0.616 9.194 10.155 1.00 96.00 103 GLU A CA 1
ATOM 832 C C . GLU A 1 103 ? -0.227 7.924 10.018 1.00 96.00 103 GLU A C 1
ATOM 834 O O . GLU A 1 103 ? -1.457 7.998 10.062 1.00 96.00 103 GLU A O 1
ATOM 839 N N . LEU A 1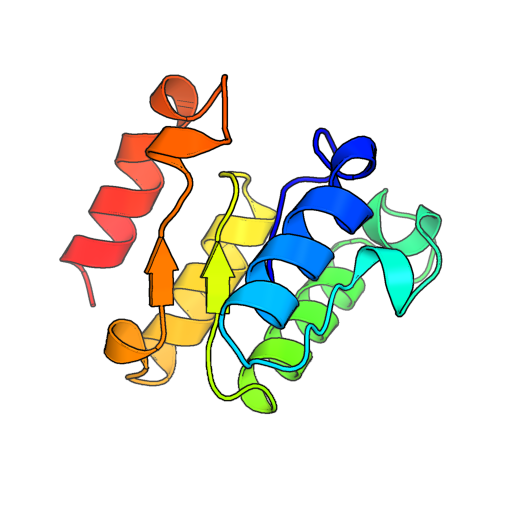 104 ? 0.436 6.770 9.888 1.00 95.94 104 LEU A N 1
ATOM 840 C CA . LEU A 1 104 ? -0.216 5.467 9.808 1.00 95.94 104 LEU A CA 1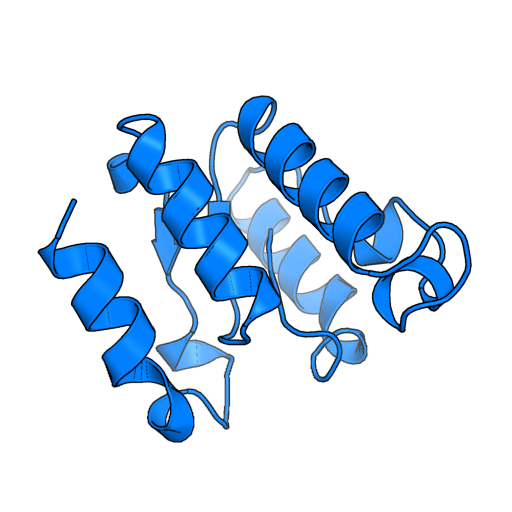
ATOM 841 C C . LEU A 1 104 ? -0.948 5.144 11.112 1.00 95.94 104 LEU A C 1
ATOM 843 O O . LEU A 1 104 ? -2.127 4.804 11.079 1.00 95.94 104 LEU A O 1
ATOM 847 N N . ASP A 1 105 ? -0.291 5.313 12.259 1.00 96.06 105 ASP A N 1
ATOM 848 C CA . ASP A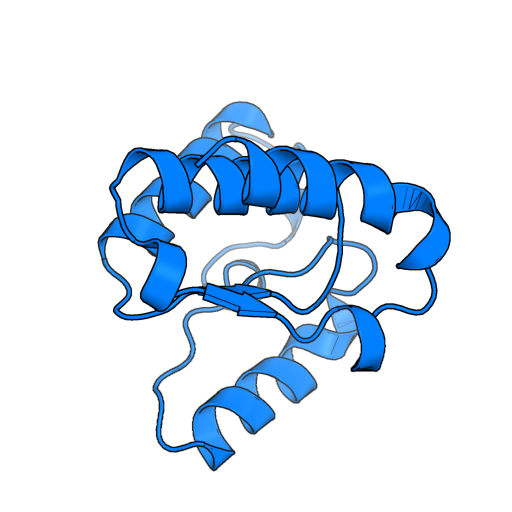 1 105 ? -0.897 5.022 13.562 1.00 96.06 105 ASP A CA 1
ATOM 849 C C . ASP A 1 105 ? -2.124 5.904 13.829 1.00 96.06 105 ASP A C 1
ATOM 851 O O . ASP A 1 105 ? -3.130 5.434 14.370 1.00 96.06 105 ASP A O 1
ATOM 855 N N . ARG A 1 106 ? -2.095 7.169 13.386 1.00 96.25 106 ARG A N 1
ATOM 856 C CA . ARG A 1 106 ? -3.256 8.064 13.455 1.00 96.25 106 ARG A CA 1
ATOM 857 C C . ARG A 1 106 ? -4.426 7.533 12.626 1.00 96.25 106 ARG A C 1
ATOM 859 O O . ARG A 1 106 ? -5.531 7.447 13.149 1.00 96.25 106 ARG A O 1
ATOM 866 N N . ILE A 1 107 ? -4.183 7.147 11.372 1.00 95.19 107 ILE A N 1
ATOM 867 C CA . ILE A 1 107 ? -5.206 6.579 10.475 1.00 95.19 107 ILE A CA 1
ATOM 868 C C . ILE A 1 107 ? -5.811 5.301 11.081 1.00 95.19 107 ILE A C 1
ATOM 870 O O . ILE A 1 107 ? -7.033 5.142 11.141 1.00 95.19 107 ILE A O 1
ATOM 874 N N . LEU A 1 108 ? -4.958 4.426 11.618 1.00 94.44 108 LEU A N 1
ATOM 875 C CA . LEU A 1 108 ? -5.379 3.196 12.285 1.00 94.44 108 LEU A CA 1
ATOM 876 C C . LEU A 1 108 ? -6.138 3.458 13.590 1.00 94.44 108 LEU A C 1
ATOM 878 O O . LEU A 1 108 ? -6.928 2.624 14.004 1.00 94.44 108 LEU A O 1
ATOM 882 N N . SER A 1 109 ? -5.928 4.579 14.270 1.00 92.38 109 SER A N 1
ATOM 883 C CA . SER A 1 109 ? -6.650 4.889 15.514 1.00 92.38 109 SER A CA 1
ATOM 884 C C . SER A 1 109 ? -8.027 5.515 15.267 1.00 92.38 109 SER A C 1
ATOM 886 O O . SER A 1 109 ? -8.872 5.496 16.157 1.00 92.38 109 SER A O 1
ATOM 888 N N . SER A 1 110 ? -8.258 6.072 14.076 1.00 83.25 110 SER A N 1
ATOM 889 C CA . SER A 1 110 ? -9.510 6.747 13.703 1.00 83.25 110 SER A CA 1
ATOM 890 C C . SER A 1 110 ? -10.554 5.841 13.039 1.00 83.25 110 SER A C 1
ATOM 892 O O . SER A 1 110 ? -11.643 6.330 12.743 1.00 83.25 110 SER A O 1
ATOM 894 N N . SER A 1 111 ? -10.232 4.564 12.798 1.00 71.38 111 SER A N 1
ATOM 895 C CA . SER A 1 111 ? -11.041 3.628 11.996 1.00 71.38 111 SER A CA 1
ATOM 896 C C . SER A 1 111 ? -11.479 2.378 12.748 1.00 71.38 111 SER A C 1
ATOM 898 O O . SER A 1 111 ? -10.649 1.827 13.513 1.00 71.38 111 SER A O 1
#

pLDDT: mean 93.51, std 4.72, range [71.38, 98.31]

Solvent-accessible surface area (backbone atoms only — not comparable to full-atom values): 6461 Å² total; per-residue (Å²): 69,43,61,36,77,94,50,54,90,48,49,65,62,56,39,49,54,37,41,77,71,75,40,87,65,57,44,62,76,78,77,42,69,59,57,33,76,74,49,32,83,92,25,45,68,58,45,50,55,48,53,45,54,54,52,74,76,42,88,54,47,41,34,38,28,81,36,79,66,45,51,50,45,49,50,55,43,38,78,69,73,40,60,90,33,57,42,83,40,24,93,80,67,26,94,64,31,83,82,50,44,68,60,53,54,50,56,60,69,75,100

Organism: Streptomyces diastatochromogenes (NCBI:txid42236)

Mean predicted aligned error: 2.97 Å

Foldseek 3Di:
DDDDLVCLVCQVVVQVVCVVVVHHDDDLVVVDPSCQCVQPPPGNVVSLVVLLVVCVPDQADEYQADDPSVLVSVLSCVVVVNLVRYHYNPVPHPPCCVVCVVSNVVSVVVD

Sequence (111 aa):
MACPSRMANQADKFQNLVVEQGHAPLNPFRALPYALFEGGLPGRKQTLEWCCRLIDVCDQMWLFGISAGTLLEVQHLLDRGRRKDLRDFTHIYDDEVDTRRFELDRILSSS

Nearest PDB structures (foldseek):
  4x8k-assembly1_A  TM=1.975E-01  e=4.343E+00  Mycobacterium tuberculosis

Radius of gyration: 13.1 Å; Cα contacts (8 Å, |Δi|>4): 129; chains: 1; bounding box: 29×31×34 Å

Secondary structure (DSSP, 8-state):
-B--GGGGGGHHHHHHHHHHTT-----HHHHS-GGGTTT-TT-HHHHHHHHHHHHHHSS-EEE----HHHHHHHHHHHHTT-GGGEEE-HHHH-TTGGGTHHHHHHHHH--